Protein AF-A0AAN8VHI6-F1 (afdb_monomer)

Mean predicted aligned error: 11.62 Å

Structure (mmCIF, N/CA/C/O backbone):
data_AF-A0AAN8VHI6-F1
#
_entry.id   AF-A0AAN8VHI6-F1
#
loop_
_atom_site.group_PDB
_atom_site.id
_atom_site.type_symbol
_atom_site.label_atom_id
_atom_site.label_alt_id
_atom_site.label_comp_id
_atom_site.label_asym_id
_atom_site.label_entity_id
_atom_site.label_seq_id
_atom_site.pdbx_PDB_ins_code
_atom_site.Cartn_x
_atom_site.Cartn_y
_atom_site.Cartn_z
_atom_site.occupancy
_atom_site.B_iso_or_equiv
_atom_site.auth_seq_id
_atom_site.auth_comp_id
_atom_site.auth_asym_id
_atom_site.auth_atom_id
_atom_site.pdbx_PDB_model_num
ATOM 1 N N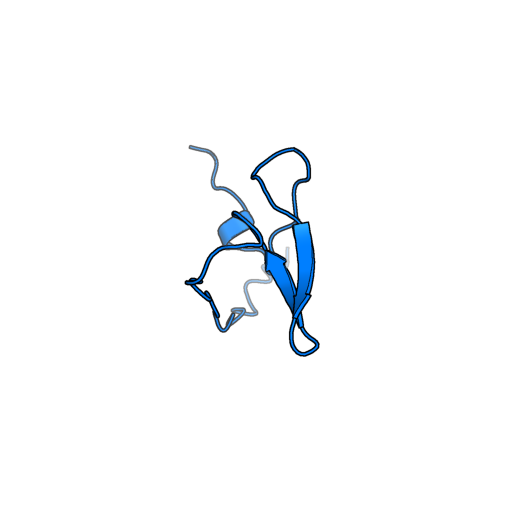 . MET A 1 1 ? 12.428 24.652 -13.684 1.00 42.53 1 MET A N 1
ATOM 2 C CA . MET A 1 1 ? 11.564 23.683 -12.978 1.00 42.53 1 MET A CA 1
ATOM 3 C C . MET A 1 1 ? 12.221 22.326 -13.118 1.00 42.53 1 MET A C 1
ATOM 5 O O . MET A 1 1 ? 12.351 21.865 -14.242 1.00 42.53 1 MET A O 1
ATOM 9 N N . ALA A 1 2 ? 12.740 21.752 -12.034 1.00 45.56 2 ALA A N 1
ATOM 10 C CA . ALA A 1 2 ? 13.344 20.426 -12.094 1.00 45.56 2 ALA A CA 1
ATOM 11 C C . ALA A 1 2 ? 12.231 19.388 -12.287 1.00 45.56 2 ALA A C 1
ATOM 13 O O . ALA A 1 2 ? 11.289 19.335 -11.498 1.00 45.56 2 ALA A O 1
ATOM 14 N N . THR A 1 3 ? 12.312 18.609 -13.361 1.00 49.31 3 THR A N 1
ATOM 15 C CA . THR A 1 3 ? 11.446 17.453 -13.589 1.00 49.31 3 THR A CA 1
ATOM 16 C C . THR A 1 3 ? 11.804 16.389 -12.557 1.00 49.31 3 THR A C 1
ATOM 18 O O . THR A 1 3 ? 12.922 15.877 -12.570 1.00 49.31 3 THR A O 1
ATOM 21 N N . SER A 1 4 ? 10.888 16.080 -11.638 1.00 61.28 4 SER A N 1
ATOM 22 C CA . SER A 1 4 ? 11.056 14.943 -10.730 1.00 61.28 4 SER A CA 1
ATOM 23 C C . SER A 1 4 ? 11.124 13.658 -11.558 1.00 61.28 4 SER A C 1
ATOM 25 O O . SER A 1 4 ? 10.204 13.368 -12.323 1.00 61.28 4 SER A O 1
ATOM 27 N N . THR A 1 5 ? 12.203 12.886 -11.418 1.00 62.41 5 THR A N 1
ATOM 28 C CA . THR A 1 5 ? 12.367 11.579 -12.080 1.00 62.41 5 THR A CA 1
ATOM 29 C C . THR A 1 5 ? 11.388 10.530 -11.559 1.00 62.41 5 THR A C 1
ATOM 31 O O . THR A 1 5 ? 11.248 9.475 -12.163 1.00 62.41 5 THR A O 1
ATOM 34 N N . GLN A 1 6 ? 10.651 10.827 -10.483 1.00 59.81 6 GLN A N 1
ATOM 35 C CA . GLN A 1 6 ? 9.662 9.919 -9.901 1.00 59.81 6 GLN A CA 1
ATOM 36 C C . GLN A 1 6 ? 8.515 9.577 -10.859 1.00 59.81 6 GLN A C 1
ATOM 38 O O . GLN A 1 6 ? 7.891 8.539 -10.692 1.00 59.81 6 GLN A O 1
ATOM 43 N N . CYS A 1 7 ? 8.252 10.405 -11.876 1.00 58.81 7 CYS A N 1
ATOM 44 C CA . CYS A 1 7 ? 7.276 10.083 -12.922 1.00 58.81 7 CYS A CA 1
ATOM 45 C C . CYS A 1 7 ? 7.800 9.072 -13.961 1.00 58.81 7 CYS A C 1
ATOM 47 O O . CYS A 1 7 ? 7.027 8.631 -14.807 1.00 58.81 7 CYS A O 1
ATOM 49 N N . TYR A 1 8 ? 9.096 8.742 -13.929 1.00 60.56 8 TYR A N 1
ATOM 50 C CA . TYR A 1 8 ? 9.771 7.868 -14.893 1.00 60.56 8 TYR A CA 1
ATOM 51 C C . TYR A 1 8 ? 10.380 6.613 -14.252 1.00 60.56 8 TYR A C 1
ATOM 53 O O . TYR A 1 8 ? 10.886 5.758 -14.971 1.00 60.56 8 TYR A O 1
ATOM 61 N N . GLU A 1 9 ? 10.323 6.483 -12.925 1.00 61.78 9 GLU A N 1
ATOM 62 C CA . GLU A 1 9 ? 10.814 5.310 -12.201 1.00 61.78 9 GLU A CA 1
ATOM 63 C C . GLU A 1 9 ? 9.659 4.572 -11.529 1.00 61.78 9 GLU A C 1
ATOM 65 O O . GLU A 1 9 ? 8.821 5.185 -10.866 1.00 61.78 9 GLU A O 1
ATOM 70 N N . ASN A 1 10 ? 9.629 3.245 -11.673 1.00 53.00 10 ASN A N 1
ATOM 71 C CA . ASN A 1 10 ? 8.654 2.404 -10.995 1.00 53.00 10 ASN A CA 1
ATOM 72 C C . ASN A 1 10 ? 9.295 1.143 -10.388 1.00 53.00 10 ASN A C 1
ATOM 74 O O . ASN A 1 10 ? 9.874 0.349 -11.131 1.00 53.00 10 ASN A O 1
ATOM 78 N N . PRO A 1 11 ? 9.130 0.904 -9.074 1.00 61.25 11 PRO A N 1
ATOM 79 C CA . PRO A 1 11 ? 8.514 1.807 -8.100 1.00 61.25 11 PRO A CA 1
ATOM 80 C C . PRO A 1 11 ? 9.413 3.025 -7.827 1.00 61.25 11 PRO A C 1
ATOM 82 O O . PRO A 1 11 ? 10.636 2.910 -7.920 1.00 61.25 11 PRO A O 1
ATOM 85 N N . PRO A 1 12 ? 8.850 4.190 -7.465 1.00 60.84 12 PRO A N 1
ATOM 86 C CA . PRO A 1 12 ? 9.663 5.320 -7.041 1.00 60.84 12 PRO A CA 1
ATOM 87 C C . PRO A 1 12 ? 10.545 4.909 -5.857 1.00 60.84 12 PRO A C 1
ATOM 89 O O . PRO A 1 12 ? 10.102 4.198 -4.949 1.00 60.84 12 PRO A O 1
ATOM 92 N N . THR A 1 13 ? 11.796 5.374 -5.848 1.00 66.56 13 THR A N 1
ATOM 93 C CA . THR A 1 13 ? 12.700 5.126 -4.720 1.00 66.56 13 THR A CA 1
ATOM 94 C C . THR A 1 13 ? 12.095 5.726 -3.449 1.00 66.56 13 THR A C 1
ATOM 96 O O . THR A 1 13 ? 11.887 6.938 -3.356 1.00 66.56 13 THR A O 1
ATOM 99 N N . LEU A 1 14 ? 11.799 4.869 -2.467 1.00 64.56 14 LEU A N 1
ATOM 100 C CA . LEU A 1 14 ? 11.241 5.280 -1.182 1.00 64.56 14 LEU A CA 1
ATOM 101 C C . LEU A 1 14 ? 12.257 6.149 -0.443 1.00 64.56 14 LEU A C 1
ATOM 103 O O . LEU A 1 14 ? 13.309 5.678 -0.014 1.00 64.56 14 LEU A O 1
ATOM 107 N N . ASN A 1 15 ? 11.934 7.428 -0.286 1.00 65.75 15 ASN A N 1
ATOM 108 C CA . ASN A 1 15 ? 12.752 8.353 0.474 1.00 65.75 15 ASN A CA 1
ATOM 109 C C . ASN A 1 15 ? 12.283 8.367 1.935 1.00 65.75 15 ASN A C 1
ATOM 111 O O . ASN A 1 15 ? 11.209 8.875 2.236 1.00 65.75 15 ASN A O 1
ATOM 115 N N . SER A 1 16 ? 13.110 7.861 2.853 1.00 62.62 16 SER A N 1
ATOM 116 C CA . SER A 1 16 ? 12.821 7.844 4.296 1.00 62.62 16 SER A CA 1
ATOM 117 C C . SER A 1 16 ? 12.708 9.235 4.934 1.00 62.62 16 SER A C 1
ATOM 119 O O . SER A 1 16 ? 12.259 9.347 6.071 1.00 62.62 16 SER A O 1
ATOM 121 N N . THR A 1 17 ? 13.106 10.293 4.222 1.00 66.38 17 THR A N 1
ATOM 122 C CA . THR A 1 17 ? 13.028 11.687 4.690 1.00 66.38 17 THR A CA 1
ATOM 123 C C . THR A 1 17 ? 11.769 12.425 4.226 1.00 66.38 17 THR A C 1
ATOM 125 O O . THR A 1 17 ? 11.558 13.567 4.632 1.00 66.38 17 THR A O 1
ATOM 128 N N . CYS A 1 18 ? 10.922 11.809 3.392 1.00 63.88 18 CYS A N 1
ATOM 129 C CA . CYS A 1 18 ? 9.736 12.451 2.829 1.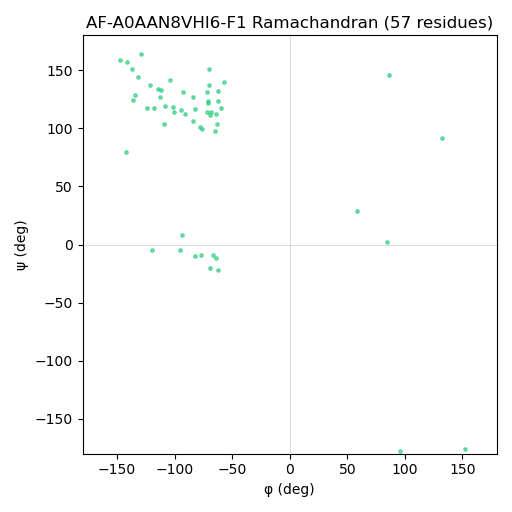00 63.88 18 CYS A CA 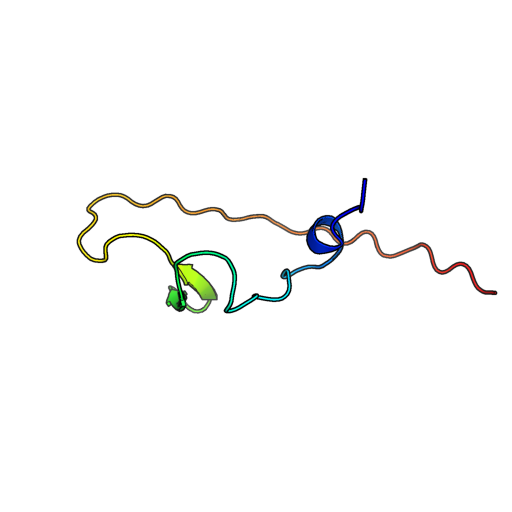1
ATOM 130 C C . CYS A 1 18 ? 8.502 11.541 2.924 1.00 63.88 18 CYS A C 1
ATOM 132 O O . CYS A 1 18 ? 8.523 10.402 2.469 1.00 63.88 18 CYS A O 1
ATOM 134 N N . GLY A 1 19 ? 7.407 12.079 3.468 1.00 67.19 19 GLY A N 1
ATOM 135 C CA . GLY A 1 19 ? 6.146 11.359 3.656 1.00 67.19 19 GLY A CA 1
ATOM 136 C C . GLY A 1 19 ? 6.082 10.574 4.972 1.00 67.19 19 GLY A C 1
ATOM 137 O O . GLY A 1 19 ? 7.079 10.060 5.468 1.00 67.19 19 GLY A O 1
ATOM 138 N N . THR A 1 20 ? 4.885 10.491 5.553 1.00 74.69 20 THR A N 1
ATOM 139 C CA . THR A 1 20 ? 4.600 9.652 6.728 1.00 74.69 20 THR A CA 1
ATOM 140 C C . THR A 1 20 ? 4.103 8.298 6.254 1.00 74.69 20 THR A C 1
ATOM 142 O O . THR A 1 20 ? 3.172 8.248 5.456 1.00 74.69 20 THR A O 1
ATOM 145 N N . GLY A 1 21 ? 4.655 7.210 6.785 1.00 82.44 21 GLY A N 1
ATOM 146 C CA . GLY A 1 21 ? 4.196 5.857 6.487 1.00 82.44 21 GLY A CA 1
ATOM 147 C C . GLY A 1 21 ? 5.306 4.827 6.634 1.00 82.44 21 GLY A C 1
ATOM 148 O O . GLY A 1 21 ? 6.423 5.146 7.046 1.00 82.44 21 GLY A O 1
ATOM 149 N N . LYS A 1 22 ? 4.993 3.581 6.298 1.00 84.62 22 LYS A N 1
ATOM 150 C CA . LYS A 1 22 ? 5.942 2.462 6.278 1.00 84.62 22 LYS A CA 1
ATOM 151 C C . LYS A 1 22 ? 5.567 1.472 5.188 1.00 84.62 22 LYS A C 1
ATOM 153 O O . LYS A 1 22 ? 4.426 1.432 4.739 1.00 84.62 22 LYS A O 1
ATOM 158 N N . VAL A 1 23 ? 6.542 0.672 4.774 1.00 85.94 23 VAL A N 1
ATOM 159 C CA . VAL A 1 23 ? 6.283 -0.484 3.916 1.00 85.94 23 VAL A CA 1
ATOM 160 C C . VAL A 1 23 ? 5.864 -1.652 4.797 1.00 85.94 23 VAL A C 1
ATOM 162 O O . VAL A 1 23 ? 6.582 -2.000 5.733 1.00 85.94 23 VAL A O 1
ATOM 165 N N . GLU A 1 24 ? 4.725 -2.254 4.483 1.00 88.94 24 GLU A N 1
ATOM 166 C CA . GLU A 1 24 ? 4.197 -3.455 5.131 1.00 88.94 24 GLU A CA 1
ATOM 167 C C . GLU A 1 24 ? 3.822 -4.505 4.082 1.00 88.94 24 GLU A C 1
ATOM 169 O O . GLU A 1 24 ? 3.697 -4.197 2.897 1.00 88.94 24 GLU A O 1
ATOM 174 N N . GLU A 1 25 ? 3.648 -5.752 4.513 1.00 91.06 25 GLU A N 1
ATOM 175 C CA . GLU A 1 25 ? 3.142 -6.819 3.655 1.00 91.06 25 GLU A CA 1
ATOM 176 C C . GLU A 1 25 ? 1.626 -6.944 3.829 1.00 91.06 25 GLU A C 1
ATOM 178 O O . GLU A 1 25 ? 1.144 -7.287 4.909 1.00 91.06 25 GLU A O 1
ATOM 183 N N . LEU A 1 26 ? 0.871 -6.665 2.766 1.00 87.31 26 LEU A N 1
ATOM 184 C CA . LEU A 1 26 ? -0.586 -6.783 2.740 1.00 87.31 26 LEU A CA 1
ATOM 185 C C . LEU A 1 26 ? -0.997 -7.703 1.592 1.00 87.31 26 LEU A C 1
ATOM 187 O O . LEU A 1 26 ? -0.725 -7.424 0.427 1.00 87.31 26 LEU A O 1
ATOM 191 N N . GLY A 1 27 ? -1.636 -8.830 1.920 1.00 87.44 27 GLY A N 1
ATOM 192 C CA . GLY A 1 27 ? -2.088 -9.801 0.916 1.00 87.44 27 GLY A CA 1
ATOM 193 C C . GLY A 1 27 ? -0.963 -10.357 0.029 1.00 87.44 27 GLY A C 1
ATOM 194 O O . GLY A 1 27 ? -1.222 -10.684 -1.123 1.00 87.44 27 GLY A O 1
ATOM 195 N N . GLY A 1 28 ? 0.274 -10.421 0.540 1.00 89.88 28 GLY A N 1
ATOM 196 C CA . GLY A 1 28 ? 1.465 -10.865 -0.199 1.00 89.88 28 GLY A CA 1
ATOM 197 C C . GLY A 1 28 ? 2.150 -9.779 -1.039 1.00 89.88 28 GLY A C 1
ATOM 198 O O . GLY A 1 28 ? 3.147 -10.058 -1.704 1.00 89.88 28 GLY A O 1
ATOM 199 N N . PHE A 1 29 ? 1.653 -8.538 -1.010 1.00 84.81 29 PHE A N 1
ATOM 200 C CA . PHE A 1 29 ? 2.261 -7.404 -1.703 1.00 84.81 29 PHE A CA 1
ATOM 201 C C . PHE A 1 29 ? 3.005 -6.498 -0.725 1.00 84.81 29 PHE A C 1
ATOM 203 O O . PHE A 1 29 ? 2.533 -6.231 0.379 1.00 84.81 29 PHE A O 1
ATOM 210 N N . LYS A 1 30 ? 4.158 -5.971 -1.153 1.00 84.56 30 LYS A N 1
ATOM 211 C CA . LYS A 1 30 ? 4.810 -4.855 -0.459 1.00 84.56 30 LYS A CA 1
ATOM 212 C C . LYS A 1 30 ? 3.986 -3.595 -0.703 1.00 84.56 30 LYS A C 1
ATOM 214 O O . LYS A 1 30 ? 3.916 -3.115 -1.833 1.00 84.56 30 LYS A O 1
ATOM 219 N N . THR A 1 31 ? 3.384 -3.058 0.346 1.00 86.56 31 THR A N 1
ATOM 220 C CA . THR A 1 31 ? 2.468 -1.919 0.277 1.00 86.56 31 THR A CA 1
ATOM 221 C C . THR A 1 31 ? 2.979 -0.779 1.140 1.00 86.56 31 THR A C 1
ATOM 223 O O . THR A 1 31 ? 3.428 -0.989 2.263 1.00 86.56 31 THR A O 1
ATOM 226 N N . TYR A 1 32 ? 2.901 0.446 0.624 1.00 85.19 32 TYR A N 1
ATOM 227 C CA . TYR A 1 32 ? 3.132 1.639 1.429 1.00 85.19 32 TYR A CA 1
ATOM 228 C C . TYR A 1 32 ? 1.851 1.994 2.186 1.00 85.19 32 TYR A C 1
ATOM 230 O O . TYR A 1 32 ? 0.829 2.305 1.574 1.00 85.19 32 TYR A O 1
ATOM 238 N N . VAL A 1 33 ? 1.910 1.936 3.513 1.00 88.06 33 VAL A N 1
ATOM 239 C CA . VAL A 1 33 ? 0.774 2.180 4.403 1.00 88.06 33 VAL A CA 1
ATOM 240 C C . VAL A 1 33 ? 1.009 3.470 5.178 1.00 88.06 33 VAL A C 1
ATOM 242 O O . VAL A 1 33 ? 2.085 3.698 5.738 1.00 88.06 33 VAL A O 1
ATOM 245 N N . THR A 1 34 ? -0.016 4.317 5.222 1.00 88.75 34 THR A N 1
ATOM 246 C CA . THR A 1 34 ? -0.016 5.581 5.959 1.00 88.75 34 THR A CA 1
ATOM 247 C C . THR A 1 34 ? -1.369 5.829 6.621 1.00 88.75 34 THR A C 1
ATOM 249 O O . THR A 1 34 ? -2.387 5.291 6.188 1.00 88.75 34 THR A O 1
ATOM 252 N N . GLY A 1 35 ? -1.374 6.653 7.670 1.00 89.31 35 GLY A N 1
ATOM 253 C CA . GLY A 1 35 ? -2.552 6.964 8.479 1.00 89.31 35 GLY A CA 1
ATOM 254 C C . GLY A 1 35 ? -2.690 6.119 9.759 1.00 89.31 35 GLY A C 1
ATOM 255 O O . GLY A 1 35 ? -1.801 5.329 10.086 1.00 89.31 35 GLY A O 1
ATOM 256 N N . PRO A 1 36 ? -3.778 6.323 10.526 1.00 90.81 36 PRO A N 1
ATOM 257 C CA . PRO A 1 36 ? -4.032 5.620 11.786 1.00 90.81 36 PRO A CA 1
ATOM 258 C C . PRO A 1 36 ? -4.362 4.136 11.584 1.00 90.81 36 PRO A C 1
ATOM 260 O O . PRO A 1 36 ? -5.162 3.785 10.717 1.00 90.81 36 PRO A O 1
ATOM 263 N N . ALA A 1 37 ? -3.798 3.269 12.430 1.00 88.44 37 ALA A N 1
ATOM 264 C CA . ALA A 1 37 ? -4.020 1.819 12.371 1.00 88.44 37 ALA A CA 1
ATOM 265 C C . ALA A 1 37 ? -5.448 1.394 12.769 1.00 88.44 37 ALA A C 1
ATOM 267 O O . ALA A 1 37 ? -5.886 0.302 12.422 1.00 88.44 37 ALA A O 1
ATOM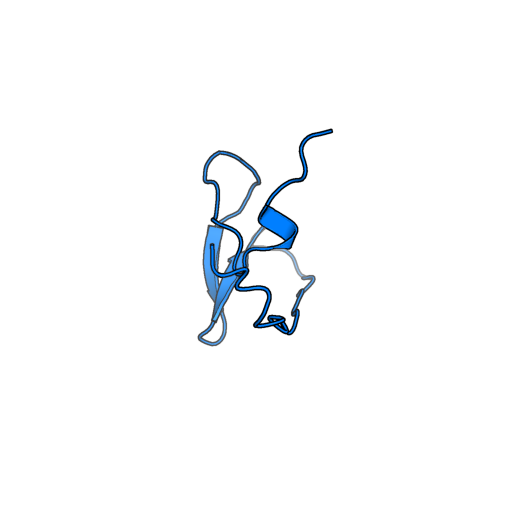 268 N N . ASP A 1 38 ? -6.174 2.246 13.493 1.00 93.31 38 ASP A N 1
ATOM 269 C CA . ASP A 1 38 ? -7.553 2.039 13.948 1.00 93.31 38 ASP A CA 1
ATOM 270 C C . ASP A 1 38 ? -8.604 2.638 12.995 1.00 93.31 38 ASP A C 1
ATOM 272 O O . ASP A 1 38 ? -9.800 2.659 13.307 1.00 93.31 38 ASP A O 1
ATOM 276 N N . SER A 1 39 ? -8.185 3.112 11.815 1.00 93.50 39 SER A N 1
ATOM 277 C CA . SER A 1 39 ? -9.111 3.615 10.803 1.00 93.50 39 SER A CA 1
ATOM 278 C C . SER A 1 39 ? -10.064 2.515 10.323 1.00 93.50 39 SER A C 1
ATOM 280 O O . SER A 1 39 ? -9.650 1.424 9.937 1.00 93.50 39 SER A O 1
ATOM 282 N N . LYS A 1 40 ? -11.365 2.823 10.279 1.00 95.81 40 LYS A N 1
ATOM 283 C CA . LYS A 1 40 ? -12.410 1.918 9.756 1.00 95.81 40 LYS A CA 1
ATOM 284 C C . LYS A 1 40 ? -12.540 1.956 8.231 1.00 95.81 40 LYS A C 1
ATOM 286 O O . LYS A 1 40 ? -13.292 1.170 7.665 1.00 95.81 40 LYS A O 1
ATOM 291 N N . LEU A 1 41 ? -11.866 2.906 7.585 1.00 94.75 41 LEU A N 1
ATOM 292 C CA . LEU A 1 41 ? -11.896 3.132 6.143 1.00 94.75 41 LEU A CA 1
ATOM 293 C C . LEU A 1 41 ? -10.464 3.266 5.623 1.00 94.75 41 LEU A C 1
ATOM 295 O O . LEU A 1 41 ? -9.608 3.852 6.286 1.00 94.75 41 LEU A O 1
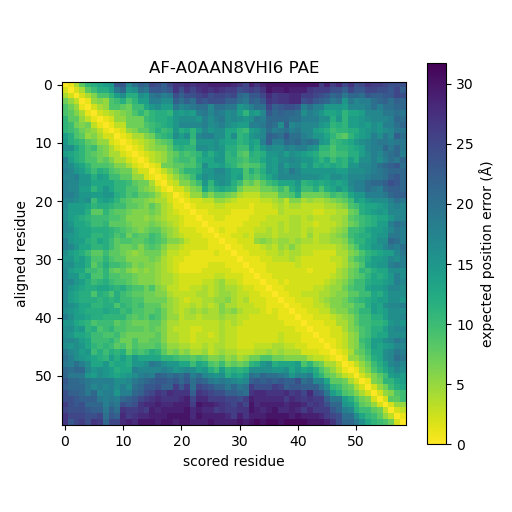ATOM 299 N N . ALA A 1 42 ? -10.222 2.759 4.419 1.00 91.06 42 ALA A N 1
ATOM 300 C CA . ALA A 1 42 ? -8.940 2.863 3.739 1.00 91.06 42 ALA A CA 1
ATOM 301 C C . ALA A 1 42 ? -9.153 3.201 2.260 1.00 91.06 42 ALA A C 1
ATOM 303 O O . ALA A 1 42 ? -10.168 2.827 1.670 1.00 91.06 42 ALA A O 1
ATOM 304 N N . VAL A 1 43 ? -8.181 3.894 1.665 1.00 90.69 43 VAL A N 1
ATOM 305 C CA . VAL A 1 43 ? -8.113 4.126 0.218 1.00 90.69 43 VAL A CA 1
ATOM 306 C C . VAL A 1 43 ? -6.970 3.280 -0.323 1.00 90.69 43 VAL A C 1
ATOM 308 O O . VAL A 1 43 ? -5.826 3.455 0.090 1.00 90.69 43 VAL A O 1
ATOM 3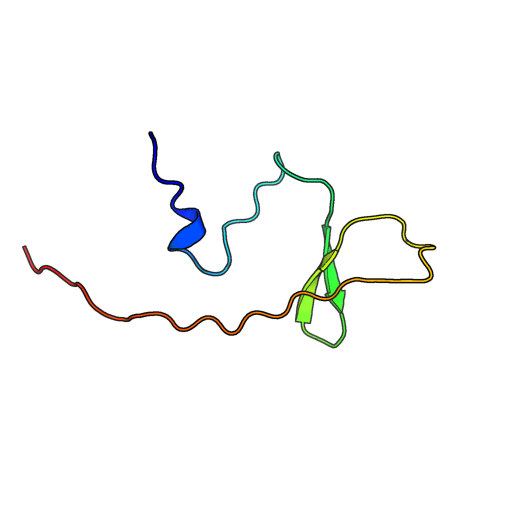11 N N . LEU A 1 44 ? -7.282 2.357 -1.233 1.00 89.62 44 LEU A N 1
ATOM 312 C CA . LEU A 1 44 ? -6.290 1.525 -1.907 1.00 89.62 44 LEU A CA 1
ATOM 313 C C . LEU A 1 44 ? -6.034 2.085 -3.306 1.00 89.62 44 LEU A C 1
ATOM 315 O O . LEU A 1 44 ? -6.944 2.142 -4.131 1.00 89.62 44 LEU A O 1
ATOM 319 N N . LEU A 1 45 ? -4.793 2.488 -3.565 1.00 85.88 45 LEU A N 1
ATOM 320 C CA . LEU A 1 45 ? -4.346 2.917 -4.884 1.00 85.88 45 LEU A CA 1
ATOM 321 C C . LEU A 1 45 ? -3.589 1.753 -5.522 1.00 85.88 45 LEU A C 1
ATOM 323 O O . LEU A 1 45 ? -2.531 1.362 -5.036 1.00 85.88 45 LEU A O 1
ATOM 327 N N . VAL A 1 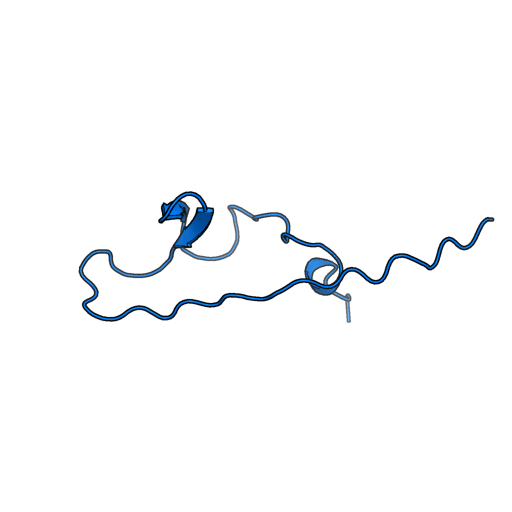46 ? -4.139 1.206 -6.605 1.00 83.75 46 VAL A N 1
ATOM 328 C CA . VAL A 1 46 ? -3.479 0.195 -7.437 1.00 83.75 46 VAL A CA 1
ATOM 329 C C . VAL A 1 46 ? -3.321 0.794 -8.823 1.00 83.75 46 VAL A C 1
ATOM 331 O O . VAL A 1 46 ? -4.309 1.123 -9.475 1.00 83.75 46 VAL A O 1
ATOM 334 N N . SER A 1 47 ? -2.080 0.961 -9.256 1.00 74.38 47 SER A N 1
ATOM 335 C CA . SER A 1 47 ? -1.751 1.382 -10.612 1.00 74.38 47 SER A CA 1
ATOM 336 C C . SER A 1 47 ? -1.069 0.229 -11.326 1.00 74.38 47 SER A C 1
ATOM 338 O O . SER A 1 47 ? -0.074 -0.297 -10.826 1.00 74.38 47 SER A O 1
ATOM 340 N N . ASP A 1 48 ? -1.583 -0.139 -12.494 1.00 73.94 48 ASP A N 1
ATOM 341 C CA . ASP A 1 48 ? -0.792 -0.896 -13.453 1.00 73.94 48 ASP A CA 1
ATOM 342 C C . ASP A 1 48 ? 0.250 0.051 -14.051 1.00 73.94 48 ASP A C 1
ATOM 344 O O . ASP A 1 48 ? -0.075 1.183 -14.427 1.00 73.94 48 ASP A O 1
ATOM 348 N N . VAL A 1 49 ? 1.506 -0.380 -14.087 1.00 63.47 49 VAL A N 1
ATOM 349 C CA . VAL A 1 49 ? 2.585 0.436 -14.632 1.00 63.47 49 VAL A CA 1
ATOM 350 C C . VAL A 1 49 ? 3.031 -0.176 -15.939 1.00 63.47 49 VAL A C 1
ATOM 352 O O . VAL A 1 49 ? 3.772 -1.154 -15.972 1.00 63.47 49 VAL A O 1
ATOM 355 N N . PHE A 1 50 ? 2.606 0.460 -17.024 1.00 62.00 50 PHE A N 1
ATOM 356 C CA . PHE A 1 50 ? 3.109 0.166 -18.352 1.00 62.00 50 PHE A CA 1
ATOM 357 C C . PHE A 1 50 ? 4.412 0.941 -18.571 1.00 62.00 50 PHE A C 1
ATOM 359 O O . PHE A 1 50 ? 4.403 2.161 -18.746 1.00 62.00 50 PHE A O 1
ATOM 366 N N . GLY A 1 51 ? 5.546 0.243 -18.543 1.00 57.19 51 GLY A N 1
ATOM 367 C CA . GLY A 1 51 ? 6.807 0.801 -19.019 1.00 57.19 51 GLY A CA 1
ATOM 368 C C . GLY A 1 51 ? 6.765 0.925 -20.541 1.00 57.19 51 GLY A C 1
ATOM 369 O O . GLY A 1 51 ? 6.553 -0.067 -21.233 1.00 57.19 51 GLY A O 1
ATOM 370 N N . VAL A 1 52 ? 6.975 2.127 -21.082 1.00 51.59 52 VAL A N 1
ATOM 371 C CA . VAL A 1 52 ? 7.415 2.244 -22.477 1.00 51.59 52 VAL A CA 1
ATOM 372 C C . VAL A 1 52 ? 8.894 1.880 -22.492 1.00 51.59 52 VAL A C 1
ATOM 374 O O . VAL A 1 52 ? 9.750 2.689 -22.135 1.00 51.59 52 VAL A O 1
ATOM 377 N N . GLU A 1 53 ? 9.199 0.646 -22.880 1.00 60.50 53 GLU A N 1
ATOM 378 C CA . GLU A 1 53 ? 10.550 0.302 -23.304 1.00 60.50 53 GLU A CA 1
ATOM 379 C C . GLU A 1 53 ? 10.827 1.004 -24.635 1.00 60.50 53 GLU A C 1
ATOM 381 O O . GLU A 1 53 ? 10.242 0.671 -25.664 1.00 60.50 53 GLU A O 1
ATOM 386 N N . GLY A 1 54 ? 11.731 1.982 -24.618 1.00 59.00 54 GLY A N 1
ATOM 387 C CA . GLY A 1 54 ? 12.372 2.456 -25.839 1.00 59.00 54 GLY A CA 1
ATOM 388 C C . GLY A 1 54 ? 12.394 3.965 -26.000 1.00 59.00 54 GLY A C 1
ATOM 389 O O . GLY A 1 54 ? 11.540 4.533 -26.661 1.00 59.00 54 GLY A O 1
ATOM 390 N N . PHE A 1 55 ? 13.470 4.579 -25.513 1.00 54.62 55 PHE A N 1
ATOM 391 C CA . PHE A 1 55 ? 14.360 5.338 -26.392 1.00 54.62 55 PHE A CA 1
ATOM 392 C C . PHE A 1 55 ? 15.796 5.103 -25.924 1.00 54.62 55 PHE A C 1
ATOM 394 O O . PHE A 1 55 ? 16.405 5.918 -25.237 1.00 54.62 55 PHE A O 1
ATOM 401 N N . THR A 1 56 ? 16.355 3.957 -26.309 1.00 47.56 56 THR A N 1
ATOM 402 C CA . THR A 1 56 ? 17.800 3.869 -26.511 1.00 47.56 56 THR A CA 1
ATOM 403 C C . THR A 1 56 ? 18.143 4.795 -27.680 1.00 47.56 56 THR A C 1
ATOM 405 O O . THR A 1 56 ? 17.988 4.405 -28.836 1.00 47.56 56 THR A O 1
ATOM 408 N N . TYR A 1 57 ? 18.596 6.020 -27.412 1.00 52.41 57 TYR A N 1
ATOM 409 C CA . TYR A 1 57 ? 19.485 6.676 -28.366 1.00 52.41 57 TYR A CA 1
ATOM 410 C C . TYR A 1 57 ? 20.853 6.052 -28.143 1.00 52.41 57 TYR A C 1
ATOM 412 O O . TYR A 1 57 ? 21.529 6.340 -27.160 1.00 52.41 57 TYR A O 1
ATOM 420 N N . ALA A 1 58 ? 21.221 5.128 -29.024 1.00 44.38 58 ALA A N 1
ATOM 421 C CA . ALA A 1 58 ? 22.614 4.768 -29.173 1.00 44.38 58 ALA A CA 1
ATOM 422 C C . ALA A 1 58 ? 23.362 6.019 -29.657 1.00 44.38 58 ALA A C 1
ATOM 424 O O . ALA A 1 58 ? 23.244 6.385 -30.826 1.00 44.38 58 ALA A O 1
ATOM 425 N N . GLN A 1 59 ? 24.087 6.676 -28.751 1.00 41.38 59 GLN A N 1
ATOM 426 C CA . GLN A 1 59 ? 25.344 7.358 -29.053 1.00 41.38 59 GLN A CA 1
ATOM 427 C C . GLN A 1 59 ? 26.205 7.493 -27.801 1.00 41.38 59 GLN A C 1
ATOM 429 O O . GLN A 1 59 ? 25.678 7.970 -26.773 1.00 41.38 59 GLN A O 1
#

Organism: NCBI:txid194707

Secondary structure (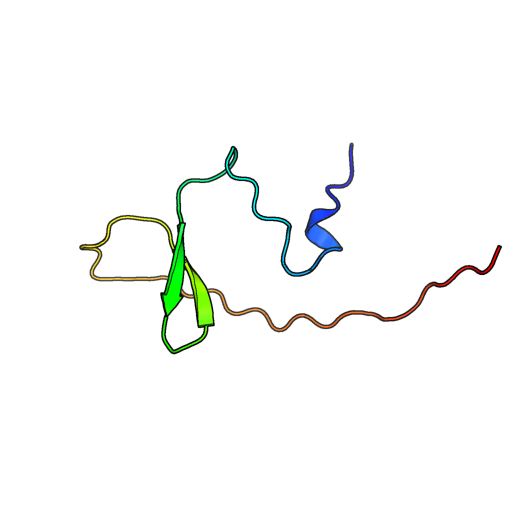DSSP, 8-state):
----GGGTSSSPP--TTSSS-EEEEETTEEEEE-S-TT-S-------------------

Radius of gyration: 15.75 Å; Cα contacts (8 Å, |Δi|>4): 24; chains: 1; bounding box: 38×34×43 Å

pLDDT: mean 72.1, std 16.11, range [41.38, 95.81]

Solvent-accessible surface area (backbone atoms only — not comparable to full-atom values): 4522 Å² total; per-residue (Å²): 131,85,78,70,63,61,87,78,40,85,78,56,82,83,50,92,89,59,82,80,66,49,81,44,80,55,97,89,37,88,37,84,46,67,79,70,91,84,56,92,73,84,86,86,87,83,78,88,83,82,77,83,88,76,82,81,73,90,122

Sequence (59 aa):
MATSTQCYENPPTLNSTCGTGKVEELGGFKTYVTGPADSKLAVLLVSDVFGVEGFTYAQ

Foldseek 3Di:
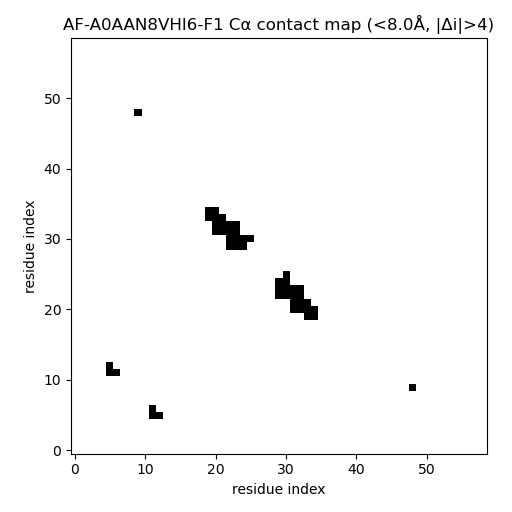DDDDCCVVDPPRDDDPVDDDFDFDQDPNDGDTDDDDPPDPDDDDDDDDDDHPPDDPPDD